Protein AF-A0A453P2D2-F1 (afdb_monomer_lite)

InterPro domains:
  IPR001245 Serine-threonine/tyrosine-protein kinase, catalytic domain [PF07714] (8-65)
  IPR011009 Protein kinase-like domain superfamily [SSF56112] (1-75)

pLDDT: mean 83.45, std 17.25, range [39.19, 98.06]

Organism: Aegilops tauschii subsp. strangulata (NCBI:txid200361)

Secondary structure (DSSP, 8-state):
-TTSS-TTTTS-HHHHHHHHHTS-------S-GGGS-TTHHHHHHHHT-SSGGGSPPHHHHHHHHHHHHHH-TT-HHHHHHT--GGGGTT--

Foldseek 3Di:
DLQPDDAPPPDDPVVSCCCCPVVVDDGDDPDDPVSDQPCPVVLVCQCSDPDPVSHDDPVVSVVVVVVSVVVPPPCPPVCVVCVPVVVVPPPD

Radius of gyration: 15.5 Å; chains: 1; bounding box: 40×37×32 Å

Structure (mmCIF, N/CA/C/O backbone):
data_AF-A0A453P2D2-F1
#
_entry.id   AF-A0A453P2D2-F1
#
loop_
_atom_site.group_PDB
_atom_site.id
_atom_site.type_symbol
_atom_site.label_atom_id
_atom_site.label_alt_id
_atom_site.label_comp_id
_atom_site.label_asym_id
_atom_site.label_entity_id
_atom_site.label_seq_id
_atom_site.pdbx_PDB_ins_code
_atom_site.Cartn_x
_atom_site.Cartn_y
_atom_site.Cartn_z
_atom_site.occupancy
_atom_site.B_iso_or_equiv
_atom_site.auth_seq_id
_atom_site.auth_comp_id
_atom_site.auth_asym_id
_atom_site.auth_atom_id
_atom_site.pdbx_PDB_model_num
ATOM 1 N N . MET A 1 1 ? 10.248 2.673 5.959 1.00 68.94 1 MET A N 1
ATOM 2 C CA . MET A 1 1 ? 9.099 2.901 5.046 1.00 68.94 1 MET A CA 1
ATOM 3 C C . MET A 1 1 ? 9.240 4.259 4.363 1.00 68.94 1 MET A C 1
ATOM 5 O O . MET A 1 1 ? 9.863 5.132 4.954 1.00 68.94 1 MET A O 1
ATOM 9 N N . ILE A 1 2 ? 8.698 4.427 3.146 1.00 83.75 2 ILE A N 1
ATOM 10 C CA . ILE A 1 2 ? 8.916 5.603 2.267 1.00 83.75 2 ILE A CA 1
ATOM 11 C C . ILE A 1 2 ? 8.536 6.926 2.945 1.00 83.75 2 ILE A C 1
ATOM 13 O O . ILE A 1 2 ? 9.288 7.888 2.862 1.00 83.75 2 ILE A O 1
ATOM 17 N N . GLU A 1 3 ? 7.404 6.961 3.648 1.00 86.62 3 GLU A N 1
ATOM 18 C CA . GLU A 1 3 ? 6.875 8.157 4.325 1.00 86.62 3 GLU A CA 1
ATOM 19 C C . GLU A 1 3 ? 7.600 8.517 5.635 1.00 86.62 3 GLU A C 1
ATOM 21 O O . GLU A 1 3 ? 7.338 9.561 6.224 1.00 86.62 3 GLU A O 1
ATOM 26 N N . GLY A 1 4 ? 8.502 7.659 6.130 1.00 87.31 4 GLY A N 1
ATOM 27 C CA . GLY A 1 4 ? 9.276 7.909 7.356 1.00 87.31 4 GLY A CA 1
ATOM 28 C C . GLY A 1 4 ? 8.464 7.971 8.659 1.00 87.31 4 GLY A C 1
ATOM 29 O O . GLY A 1 4 ? 9.055 8.066 9.727 1.00 87.31 4 GLY A O 1
ATOM 30 N N . SER A 1 5 ? 7.135 7.874 8.589 1.00 89.12 5 SER A N 1
ATOM 31 C CA . SER A 1 5 ? 6.212 7.906 9.725 1.00 89.12 5 SER A CA 1
ATOM 32 C C . SER A 1 5 ? 5.127 6.828 9.588 1.00 89.12 5 SER A C 1
ATOM 34 O O . SER A 1 5 ? 4.867 6.358 8.473 1.00 89.12 5 SER A O 1
ATOM 36 N N . PRO A 1 6 ? 4.506 6.394 10.701 1.00 91.25 6 PRO A N 1
ATOM 37 C CA . PRO A 1 6 ? 3.360 5.492 10.659 1.00 91.25 6 PRO A CA 1
ATOM 38 C C . PRO A 1 6 ? 2.147 6.107 9.949 1.00 91.25 6 PRO A C 1
ATOM 40 O O . PRO A 1 6 ? 1.985 7.329 9.884 1.00 91.25 6 PRO A O 1
ATOM 43 N N . ALA A 1 7 ? 1.257 5.238 9.468 1.00 91.88 7 ALA A N 1
ATOM 44 C CA . ALA A 1 7 ? -0.041 5.631 8.933 1.00 91.88 7 ALA A CA 1
ATOM 45 C C . ALA A 1 7 ? -0.796 6.533 9.928 1.00 91.88 7 ALA A C 1
ATOM 47 O O . ALA A 1 7 ? -0.870 6.224 11.113 1.00 91.88 7 ALA A O 1
ATOM 48 N N . PHE A 1 8 ? -1.351 7.642 9.433 1.00 93.81 8 PHE A N 1
ATOM 49 C CA . PHE A 1 8 ? -2.148 8.606 10.208 1.00 93.81 8 PHE A CA 1
ATOM 50 C C . PHE A 1 8 ? -1.443 9.311 11.387 1.00 93.81 8 PHE A C 1
ATOM 52 O O . PHE A 1 8 ? -2.116 9.967 12.180 1.00 93.81 8 PHE A O 1
ATOM 59 N N . HIS A 1 9 ? -0.106 9.282 11.480 1.00 91.94 9 HIS A N 1
ATOM 60 C CA . HIS A 1 9 ? 0.633 10.097 12.457 1.00 91.94 9 HIS A CA 1
ATOM 61 C C . HIS A 1 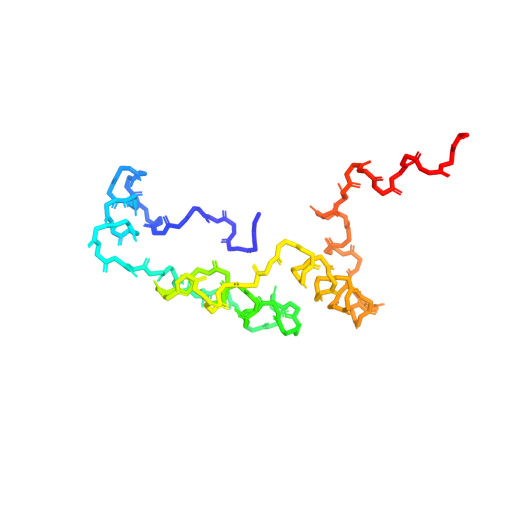9 ? 0.215 11.590 12.379 1.00 91.94 9 HIS A C 1
ATOM 63 O O . HIS A 1 9 ? 0.108 12.118 11.259 1.00 91.94 9 HIS A O 1
ATOM 69 N N . PRO A 1 10 ? -0.018 12.278 13.524 1.00 93.94 10 PRO A N 1
ATOM 70 C CA . PRO A 1 10 ? 0.341 11.905 14.904 1.00 93.94 10 PRO A CA 1
ATOM 71 C C . PRO A 1 10 ? -0.696 11.102 15.699 1.00 93.94 10 PRO A C 1
ATOM 73 O O . PRO A 1 10 ? -0.537 10.956 16.909 1.00 93.94 10 PRO A O 1
ATOM 76 N N . LYS A 1 11 ? -1.747 10.579 15.061 1.00 95.50 11 LYS A N 1
ATOM 77 C CA . LYS A 1 11 ? -2.796 9.850 15.781 1.00 95.50 11 LYS A CA 1
ATOM 78 C C . LYS A 1 11 ? -2.249 8.586 16.471 1.00 95.50 11 LYS A C 1
ATOM 80 O O . LYS A 1 11 ? -1.346 7.944 15.921 1.00 95.50 11 LYS A O 1
ATOM 85 N N . PRO A 1 12 ? -2.787 8.208 17.646 1.00 96.69 12 PRO A N 1
ATOM 86 C CA . PRO A 1 12 ? -2.451 6.951 18.307 1.00 96.69 12 PRO A CA 1
ATOM 87 C C . PRO A 1 12 ? -2.722 5.739 17.410 1.00 96.69 12 PRO A C 1
ATOM 89 O O . PRO A 1 12 ? -3.613 5.761 16.561 1.00 96.69 12 PRO A O 1
ATOM 92 N N . GLN A 1 13 ? -1.981 4.651 17.625 1.00 94.19 13 GLN A N 1
ATOM 93 C CA . GLN A 1 13 ? -2.080 3.444 16.796 1.00 94.19 13 GLN A CA 1
ATOM 94 C C . GLN A 1 13 ? -3.476 2.802 16.831 1.00 94.19 13 GLN A C 1
ATOM 96 O O . GLN A 1 13 ? -3.940 2.298 15.812 1.00 94.19 13 GLN A O 1
ATOM 101 N N . GLU A 1 14 ? -4.154 2.843 17.978 1.00 96.62 14 GLU A N 1
ATOM 102 C CA . GLU A 1 14 ? -5.521 2.334 18.120 1.00 96.62 14 GLU A CA 1
ATOM 103 C C . GLU A 1 14 ? -6.512 3.139 17.268 1.00 96.62 14 GLU A C 1
ATOM 105 O O . GLU A 1 14 ? -7.317 2.571 16.531 1.00 96.62 14 GLU A O 1
ATOM 110 N N . GLU A 1 15 ? -6.392 4.467 17.287 1.00 97.25 15 GLU A N 1
ATOM 111 C CA . GLU A 1 15 ? -7.214 5.343 16.454 1.00 97.25 15 GLU A CA 1
ATOM 112 C C . GLU A 1 15 ? -6.919 5.104 14.965 1.00 97.25 15 GLU A C 1
ATOM 114 O O . GLU A 1 15 ? -7.845 4.963 14.166 1.00 97.25 15 GLU A O 1
ATOM 119 N N . ALA A 1 16 ? -5.637 4.972 14.594 1.00 96.12 16 ALA A N 1
ATOM 120 C CA . ALA A 1 16 ? -5.196 4.596 13.247 1.00 96.12 16 ALA A CA 1
ATOM 121 C C . ALA A 1 16 ? -5.830 3.277 12.779 1.00 96.12 16 ALA A C 1
ATOM 123 O O . ALA A 1 16 ? -6.339 3.202 11.660 1.00 96.12 16 ALA A O 1
ATOM 124 N N . ALA A 1 17 ? -5.846 2.254 13.637 1.00 95.94 17 ALA A N 1
ATOM 125 C CA . ALA A 1 17 ? -6.469 0.971 13.334 1.00 95.94 17 ALA A CA 1
ATOM 126 C C . ALA A 1 17 ? -7.985 1.109 13.127 1.00 95.94 17 ALA A C 1
ATOM 128 O O . ALA A 1 17 ? -8.516 0.554 12.164 1.00 95.94 17 ALA A O 1
ATOM 129 N N . LYS A 1 18 ? -8.671 1.899 13.963 1.00 97.44 18 LYS A N 1
ATOM 130 C CA . LYS A 1 18 ? -10.105 2.179 13.808 1.00 97.44 18 LYS A CA 1
ATOM 131 C C . LYS A 1 18 ? -10.415 2.845 12.462 1.00 97.44 18 LYS A C 1
ATOM 133 O O . LYS A 1 18 ? -11.281 2.362 11.735 1.00 97.44 18 LYS A O 1
ATOM 138 N N . MET A 1 19 ? -9.660 3.874 12.075 1.00 97.12 19 MET A N 1
ATOM 139 C CA . MET A 1 19 ? -9.826 4.528 10.767 1.00 97.12 19 MET A CA 1
ATOM 140 C C . MET A 1 19 ? -9.608 3.555 9.593 1.00 97.12 19 MET A C 1
ATOM 142 O O . MET A 1 19 ? -10.315 3.615 8.591 1.00 97.12 19 MET A O 1
ATOM 146 N N . ILE A 1 20 ? -8.651 2.629 9.696 1.00 95.62 20 ILE A N 1
ATOM 147 C CA . ILE A 1 20 ? -8.338 1.673 8.618 1.00 95.62 20 ILE A CA 1
ATOM 148 C C . ILE A 1 20 ? -9.394 0.572 8.503 1.00 95.62 20 ILE A C 1
ATOM 150 O O . ILE A 1 20 ? -9.815 0.241 7.390 1.00 95.62 20 ILE A O 1
ATOM 154 N N . CYS A 1 21 ? -9.763 -0.027 9.636 1.00 94.06 21 CYS A N 1
ATOM 155 C CA . CYS A 1 21 ? -10.579 -1.237 9.694 1.00 94.06 21 CYS A CA 1
ATOM 156 C C . CYS A 1 21 ? -12.075 -0.933 9.707 1.00 94.06 21 CYS A C 1
ATOM 158 O O . CYS A 1 21 ? -12.842 -1.656 9.080 1.00 94.06 21 CYS A O 1
ATOM 160 N N . SER A 1 22 ? -12.490 0.118 10.417 1.00 95.50 22 SER A N 1
ATOM 161 C CA . SER A 1 22 ? -13.903 0.469 10.572 1.00 95.50 22 SER A CA 1
ATOM 162 C C . SER A 1 22 ? -14.355 1.520 9.565 1.00 95.50 22 SER A C 1
ATOM 164 O O . SER A 1 22 ? -15.470 1.434 9.066 1.00 95.50 22 SER A O 1
ATOM 166 N N . GLU A 1 23 ? -13.502 2.496 9.246 1.00 95.62 23 GLU A N 1
ATOM 167 C CA . GLU A 1 23 ? -13.860 3.606 8.345 1.00 95.62 23 GLU A CA 1
ATOM 168 C C . GLU A 1 23 ? -13.333 3.406 6.915 1.00 95.62 23 GLU A C 1
ATOM 170 O O . GLU A 1 23 ? -13.694 4.149 6.006 1.00 95.62 23 GLU A O 1
ATOM 175 N N . GLY A 1 24 ? -12.477 2.403 6.692 1.00 94.31 24 GLY A N 1
ATOM 176 C CA . GLY A 1 24 ? -11.920 2.102 5.372 1.00 94.31 24 GLY A CA 1
ATOM 177 C C . GLY A 1 24 ? -10.925 3.145 4.852 1.00 94.31 24 GLY A C 1
ATOM 178 O O . GLY A 1 24 ? -10.561 3.108 3.676 1.00 94.31 24 GLY A O 1
ATOM 179 N N . LEU A 1 25 ? -10.447 4.057 5.702 1.00 96.06 25 LEU A N 1
ATOM 180 C CA . LEU A 1 25 ? -9.527 5.113 5.295 1.00 96.06 25 LEU A CA 1
ATOM 181 C C . LEU A 1 25 ? -8.152 4.541 4.927 1.00 96.06 25 LEU A C 1
ATOM 183 O O . LEU A 1 25 ? -7.669 3.552 5.494 1.00 96.06 25 LEU A O 1
ATOM 187 N N . ARG A 1 26 ? -7.492 5.201 3.970 1.00 95.25 26 ARG A N 1
ATOM 188 C CA . ARG A 1 26 ? -6.118 4.907 3.544 1.00 95.25 26 ARG A CA 1
ATOM 189 C C . ARG A 1 26 ? -5.250 6.162 3.654 1.00 95.25 26 ARG A C 1
ATOM 191 O O . ARG A 1 26 ? -5.728 7.249 3.327 1.00 95.25 26 ARG A O 1
ATOM 198 N N . PRO A 1 27 ? -3.996 6.054 4.128 1.00 93.12 27 PRO A N 1
ATOM 199 C CA . PRO A 1 27 ? -3.105 7.205 4.216 1.00 93.12 27 PRO A CA 1
ATOM 200 C C . PRO A 1 27 ? -2.838 7.829 2.846 1.00 93.12 27 PRO A C 1
ATOM 202 O O . PRO A 1 27 ? -2.630 7.127 1.858 1.00 93.12 27 PRO A O 1
ATOM 205 N N . LEU A 1 28 ? -2.769 9.158 2.807 1.00 90.88 28 LEU A N 1
ATOM 206 C CA . LEU A 1 28 ? -2.330 9.888 1.622 1.00 90.88 28 LEU A CA 1
ATOM 207 C C . LEU A 1 28 ? -0.812 9.766 1.441 1.00 90.88 28 LEU A C 1
ATOM 209 O O . LEU A 1 28 ? -0.058 9.766 2.416 1.00 90.88 28 LEU A O 1
ATOM 213 N N . PHE A 1 29 ? -0.364 9.748 0.187 1.00 91.25 29 PHE A N 1
ATOM 214 C CA . PHE A 1 29 ? 1.052 9.878 -0.157 1.00 91.25 29 PHE A CA 1
ATOM 215 C C . PHE A 1 29 ? 1.480 11.343 0.013 1.00 91.25 29 PHE A C 1
ATOM 217 O O . PHE A 1 29 ? 1.152 12.185 -0.824 1.00 91.25 29 PHE A O 1
ATOM 224 N N . LYS A 1 30 ? 2.191 11.657 1.101 1.00 89.44 30 LYS A N 1
ATOM 225 C CA . LYS A 1 30 ? 2.614 13.025 1.452 1.00 89.44 30 LYS A CA 1
ATOM 226 C C . LYS A 1 30 ? 3.931 13.402 0.778 1.00 89.44 30 LYS A C 1
ATOM 228 O O . LYS A 1 30 ? 4.159 14.566 0.451 1.00 89.44 30 LYS A O 1
ATOM 233 N N . ASN A 1 31 ? 4.804 12.423 0.555 1.00 87.56 31 ASN A N 1
ATOM 234 C CA . ASN A 1 31 ? 6.095 12.654 -0.077 1.00 87.56 31 ASN A CA 1
ATOM 235 C C . ASN A 1 31 ? 5.977 13.022 -1.565 1.00 87.56 31 ASN A C 1
ATOM 237 O O . ASN A 1 31 ? 5.069 12.596 -2.285 1.00 87.56 31 ASN A O 1
ATOM 241 N N . LYS A 1 32 ? 6.962 13.791 -2.049 1.00 85.31 32 LYS A N 1
ATOM 242 C CA . LYS A 1 32 ? 7.045 14.232 -3.451 1.00 85.31 32 LYS A CA 1
ATOM 243 C C . LYS A 1 32 ? 7.002 13.030 -4.410 1.00 85.31 32 LYS A C 1
ATOM 245 O O . LYS A 1 32 ? 7.574 11.992 -4.084 1.00 85.31 32 LYS A O 1
ATOM 250 N N . PRO A 1 33 ? 6.425 13.161 -5.623 1.00 79.31 33 PRO A N 1
ATOM 251 C CA . PRO A 1 33 ? 6.353 12.066 -6.597 1.00 79.31 33 PRO A CA 1
ATOM 252 C C . PRO A 1 33 ? 7.697 11.377 -6.862 1.00 79.31 33 PRO A C 1
ATOM 254 O O . PRO A 1 33 ? 7.757 10.159 -6.877 1.00 79.31 33 PRO A O 1
ATOM 257 N N . LYS A 1 34 ? 8.795 12.143 -6.930 1.00 79.88 34 LYS A N 1
ATOM 258 C CA . LYS A 1 34 ? 10.163 11.624 -7.130 1.00 79.88 34 LYS A CA 1
ATOM 259 C C . LYS A 1 34 ? 10.676 10.703 -6.011 1.00 79.88 34 LYS A C 1
ATOM 261 O O . LYS A 1 34 ? 11.678 10.022 -6.206 1.00 79.88 34 LYS A O 1
ATOM 266 N N . SER A 1 35 ? 10.041 10.715 -4.838 1.00 83.94 35 SER A N 1
ATOM 267 C CA . SER A 1 35 ? 10.366 9.821 -3.719 1.00 83.94 35 SER A CA 1
ATOM 268 C C . SER A 1 35 ? 9.798 8.413 -3.907 1.00 83.94 35 SER A C 1
ATOM 270 O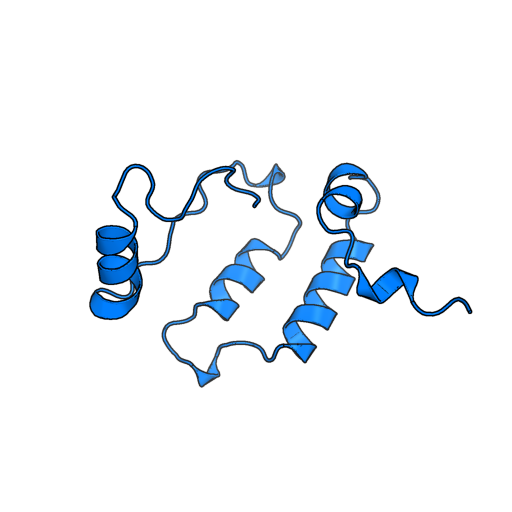 O . SER A 1 35 ? 10.146 7.511 -3.147 1.00 83.94 35 SER A O 1
ATOM 272 N N . TYR A 1 36 ? 8.922 8.234 -4.894 1.00 86.38 36 TYR A N 1
ATOM 273 C CA . TYR A 1 36 ? 8.311 6.966 -5.243 1.00 86.38 36 TYR A CA 1
ATOM 274 C C . TYR A 1 36 ? 8.912 6.470 -6.553 1.00 86.38 36 TYR A C 1
ATOM 276 O O . TYR A 1 36 ? 8.868 7.201 -7.543 1.00 86.38 36 TYR A O 1
ATOM 284 N N . PRO A 1 37 ? 9.460 5.246 -6.589 1.00 88.19 37 PRO A N 1
ATOM 285 C CA . PRO A 1 37 ? 9.700 4.578 -7.855 1.00 88.19 37 PRO A CA 1
ATOM 286 C C . PRO A 1 37 ? 8.405 4.498 -8.669 1.00 88.19 37 PRO A C 1
ATOM 288 O O . PRO A 1 37 ? 7.317 4.356 -8.100 1.00 88.19 37 PRO A O 1
AT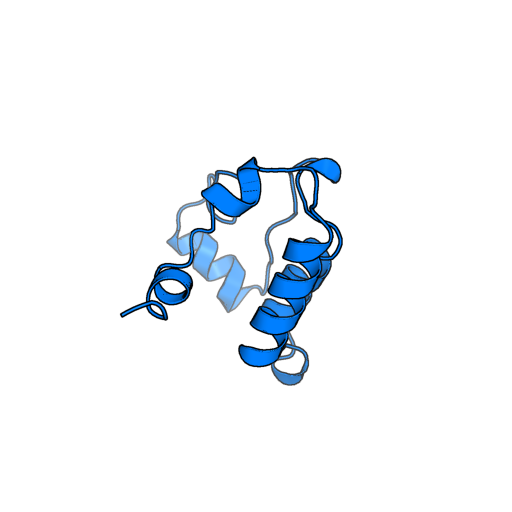OM 291 N N . GLU A 1 38 ? 8.536 4.584 -9.990 1.00 88.44 38 GLU A N 1
ATOM 292 C CA . GLU A 1 38 ? 7.405 4.491 -10.913 1.00 88.44 38 GLU A CA 1
ATOM 293 C C . GLU A 1 38 ? 6.600 3.208 -10.646 1.00 88.44 38 GLU A C 1
ATOM 295 O O . GLU A 1 38 ? 7.184 2.148 -10.409 1.00 88.44 38 GLU A O 1
ATOM 300 N N . GLY A 1 39 ? 5.271 3.308 -10.610 1.00 90.44 39 GLY A N 1
ATOM 301 C CA . GLY A 1 39 ? 4.373 2.179 -10.328 1.00 90.44 39 GLY A CA 1
ATOM 302 C C . GLY A 1 39 ? 4.260 1.733 -8.859 1.00 90.44 39 GLY A C 1
ATOM 303 O O . GLY A 1 39 ? 3.369 0.953 -8.524 1.00 90.44 39 GLY A O 1
ATOM 304 N N . VAL A 1 40 ? 5.089 2.232 -7.928 1.00 92.38 40 VAL A N 1
ATOM 305 C CA . VAL A 1 40 ? 4.978 1.835 -6.502 1.00 92.38 40 VAL A CA 1
ATOM 306 C C . VAL A 1 40 ? 3.693 2.345 -5.862 1.00 92.38 40 VAL A C 1
ATOM 308 O O . VAL A 1 40 ? 3.095 1.636 -5.057 1.00 92.38 40 VAL A O 1
ATOM 311 N N . LYS A 1 41 ? 3.262 3.568 -6.190 1.00 92.75 41 LYS A N 1
ATOM 312 C CA . LYS A 1 41 ? 2.024 4.131 -5.629 1.00 92.75 41 LYS A CA 1
ATOM 313 C C . LYS A 1 41 ? 0.805 3.314 -6.040 1.00 92.75 41 LYS A C 1
ATOM 315 O O . LYS A 1 41 ? -0.001 2.976 -5.181 1.00 92.75 41 LYS A O 1
ATOM 320 N N . GLU A 1 42 ? 0.732 2.969 -7.320 1.00 94.81 42 GLU A N 1
ATOM 321 C CA . GLU A 1 42 ? -0.333 2.150 -7.902 1.00 94.81 42 GLU A CA 1
ATOM 322 C C . GLU A 1 42 ? -0.367 0.772 -7.235 1.00 94.81 42 GLU A C 1
ATOM 324 O O . GLU A 1 42 ? -1.407 0.358 -6.730 1.00 94.81 42 GLU A O 1
ATOM 329 N N . LEU A 1 43 ? 0.792 0.118 -7.094 1.00 96.12 43 LEU A N 1
ATOM 330 C CA . LEU A 1 43 ? 0.887 -1.172 -6.410 1.00 96.12 43 LEU A CA 1
ATOM 331 C C . LEU A 1 43 ? 0.442 -1.100 -4.940 1.00 96.12 43 LEU A C 1
ATOM 333 O O . LEU A 1 43 ? -0.274 -1.982 -4.468 1.00 96.12 43 LEU A O 1
ATOM 337 N N . ILE A 1 44 ? 0.845 -0.057 -4.203 1.00 95.38 44 ILE A N 1
ATOM 338 C CA . ILE A 1 44 ? 0.377 0.159 -2.824 1.00 95.38 44 ILE A CA 1
ATOM 339 C C . ILE A 1 44 ? -1.149 0.325 -2.803 1.00 95.38 44 ILE A C 1
ATOM 341 O O . ILE A 1 44 ? -1.803 -0.231 -1.921 1.00 95.38 44 ILE A O 1
ATOM 345 N N . GLN A 1 45 ? -1.710 1.056 -3.771 1.00 95.19 45 GLN A N 1
ATOM 346 C CA . GLN A 1 45 ? -3.148 1.290 -3.867 1.00 95.19 45 GLN A CA 1
ATOM 347 C C . GLN A 1 45 ? -3.949 0.011 -4.106 1.00 95.19 45 GLN A C 1
ATOM 349 O O . GLN A 1 45 ? -4.950 -0.210 -3.429 1.00 95.19 45 GLN A O 1
ATOM 354 N N . GLU A 1 46 ? -3.482 -0.861 -4.992 1.00 97.00 46 GLU A N 1
ATOM 355 C CA . GLU A 1 46 ? -4.127 -2.154 -5.235 1.00 97.00 46 GLU A CA 1
ATOM 356 C C . GLU A 1 46 ? -4.023 -3.087 -4.016 1.00 97.00 46 GLU A C 1
ATOM 358 O O . GLU A 1 46 ? -4.979 -3.779 -3.672 1.00 97.00 46 GLU A O 1
ATOM 363 N N . CYS A 1 47 ? -2.883 -3.092 -3.312 1.00 97.00 47 CYS A N 1
ATOM 364 C CA . CYS A 1 47 ? -2.661 -3.964 -2.149 1.00 97.00 47 CYS A CA 1
ATOM 365 C C . CYS A 1 47 ? -3.658 -3.727 -1.007 1.00 97.00 47 CYS A C 1
ATOM 367 O O . CYS A 1 47 ? -3.942 -4.641 -0.230 1.00 97.00 47 CYS A O 1
ATOM 369 N N . TRP A 1 48 ? -4.173 -2.505 -0.879 1.00 95.12 48 TRP A N 1
ATOM 370 C CA . TRP A 1 48 ? -5.108 -2.131 0.179 1.00 95.12 48 TRP A CA 1
ATOM 371 C C . TRP A 1 48 ? -6.510 -1.784 -0.336 1.00 95.12 48 TRP A C 1
ATOM 373 O O . TRP A 1 48 ? -7.272 -1.137 0.397 1.00 95.12 48 TRP A O 1
ATOM 383 N N . ASP A 1 49 ? -6.839 -2.200 -1.565 1.00 96.31 49 ASP A N 1
ATOM 384 C CA . ASP A 1 49 ? -8.139 -1.965 -2.196 1.00 96.31 49 ASP A CA 1
ATOM 385 C C . ASP A 1 49 ? -9.287 -2.453 -1.285 1.00 96.31 49 ASP A C 1
ATOM 387 O O . ASP A 1 49 ? -9.159 -3.504 -0.630 1.00 96.31 49 ASP A O 1
ATOM 391 N N . PRO A 1 50 ? -10.399 -1.700 -1.163 1.00 93.94 50 PRO A N 1
ATOM 392 C CA . PRO A 1 50 ? -11.546 -2.130 -0.364 1.00 93.94 50 PRO A CA 1
ATOM 393 C C . PRO A 1 50 ? -12.116 -3.475 -0.830 1.00 93.94 50 PRO A C 1
ATOM 395 O O . PRO A 1 50 ? -12.575 -4.250 0.007 1.00 93.94 50 PRO A O 1
ATOM 398 N N . THR A 1 51 ? -12.026 -3.781 -2.123 1.00 95.56 51 THR A N 1
ATOM 399 C CA . THR A 1 51 ? -12.489 -5.026 -2.734 1.00 95.56 51 THR A CA 1
ATOM 400 C C . THR A 1 51 ? -11.383 -6.084 -2.659 1.00 95.56 51 THR A C 1
ATOM 402 O O . THR A 1 51 ? -10.374 -5.976 -3.358 1.00 95.56 51 THR A O 1
ATOM 405 N N . PRO A 1 52 ? -11.536 -7.157 -1.858 1.00 95.25 52 PRO A N 1
ATOM 406 C CA . PRO A 1 52 ? -10.464 -8.135 -1.666 1.00 95.25 52 PRO A CA 1
ATOM 407 C C . PRO A 1 52 ? -10.013 -8.836 -2.951 1.00 95.25 52 PRO A C 1
ATOM 409 O O . PRO A 1 52 ? -8.842 -9.175 -3.068 1.00 95.25 52 PRO A O 1
ATOM 412 N N . SER A 1 53 ? -10.911 -9.018 -3.923 1.00 96.50 53 SER A N 1
ATOM 413 C CA . SER A 1 53 ? -10.602 -9.657 -5.209 1.00 96.50 53 SER A CA 1
ATOM 414 C C . SER A 1 53 ? -9.760 -8.796 -6.154 1.00 96.50 53 SER A C 1
ATOM 416 O O . SER A 1 53 ? -9.229 -9.327 -7.122 1.00 96.50 53 SER A O 1
ATOM 418 N N . ILE A 1 54 ? -9.653 -7.484 -5.906 1.00 96.50 54 ILE A N 1
ATOM 419 C CA . ILE A 1 54 ? -8.781 -6.577 -6.673 1.00 96.50 54 ILE A CA 1
ATOM 420 C C . ILE A 1 54 ? -7.339 -6.653 -6.157 1.00 96.50 54 ILE A C 1
ATOM 422 O O . ILE A 1 54 ? -6.395 -6.345 -6.885 1.00 96.50 54 ILE A O 1
ATOM 426 N N . ARG A 1 55 ? -7.149 -7.088 -4.905 1.00 97.88 55 ARG A N 1
ATOM 427 C CA . ARG A 1 55 ? -5.826 -7.127 -4.287 1.00 97.88 55 ARG A CA 1
ATOM 428 C C . ARG A 1 55 ? -4.942 -8.153 -5.003 1.00 97.88 55 ARG A C 1
ATOM 430 O O . ARG A 1 55 ? -5.359 -9.302 -5.158 1.00 97.88 55 ARG A O 1
ATOM 437 N N . PRO A 1 56 ? -3.719 -7.773 -5.404 1.00 98.06 56 PRO A N 1
ATOM 438 C CA . PRO A 1 56 ? -2.803 -8.679 -6.074 1.00 98.06 56 PRO A CA 1
ATOM 439 C C . PRO A 1 56 ? -2.385 -9.813 -5.139 1.00 98.06 56 PRO A C 1
ATOM 441 O O . PRO A 1 56 ? -2.295 -9.643 -3.917 1.00 98.06 56 PRO A O 1
ATOM 444 N N . THR A 1 57 ? -2.073 -10.970 -5.717 1.00 98.06 57 THR A N 1
ATOM 445 C CA . THR A 1 57 ? -1.471 -12.054 -4.941 1.00 98.06 57 THR A CA 1
ATOM 446 C C . THR A 1 57 ? -0.051 -11.670 -4.525 1.00 98.06 57 THR A C 1
ATOM 448 O O . THR A 1 57 ? 0.597 -10.825 -5.145 1.00 98.06 57 THR A O 1
ATOM 451 N N . PHE A 1 58 ? 0.491 -12.326 -3.497 1.00 97.19 58 PHE A N 1
ATOM 452 C CA . PHE A 1 58 ? 1.890 -12.107 -3.119 1.00 97.19 58 PHE A CA 1
ATOM 453 C C . PHE A 1 58 ? 2.869 -12.374 -4.273 1.00 97.19 58 PHE A C 1
ATOM 455 O O . PHE A 1 58 ? 3.865 -11.660 -4.394 1.00 97.19 58 PHE A O 1
ATOM 462 N N . SER A 1 59 ? 2.576 -13.346 -5.142 1.00 97.62 59 SER A N 1
ATOM 463 C CA . SER A 1 59 ? 3.376 -13.623 -6.340 1.00 97.62 59 SER A CA 1
ATOM 464 C C . SER A 1 59 ? 3.381 -12.433 -7.304 1.00 97.62 59 SER A C 1
ATOM 466 O O . SER A 1 59 ? 4.457 -11.995 -7.716 1.00 97.62 59 SER A O 1
ATOM 468 N N . ASP A 1 60 ? 2.210 -11.848 -7.580 1.00 97.44 60 ASP A N 1
ATOM 469 C CA . ASP A 1 60 ? 2.078 -10.661 -8.440 1.00 97.44 60 ASP A CA 1
ATOM 470 C C . ASP A 1 60 ? 2.823 -9.457 -7.849 1.00 97.44 60 ASP A C 1
ATOM 472 O O . ASP A 1 60 ? 3.508 -8.720 -8.564 1.00 97.44 60 ASP A O 1
ATOM 476 N N . ILE A 1 61 ? 2.732 -9.272 -6.525 1.00 97.12 61 ILE A N 1
ATOM 477 C CA . ILE A 1 61 ? 3.443 -8.211 -5.802 1.00 97.12 61 ILE A CA 1
ATOM 478 C C . ILE A 1 61 ? 4.955 -8.373 -5.988 1.00 97.12 61 ILE A C 1
ATOM 480 O O . ILE A 1 61 ? 5.637 -7.404 -6.321 1.00 97.12 61 ILE A O 1
ATOM 484 N N . ILE A 1 62 ? 5.498 -9.580 -5.801 1.00 95.56 62 ILE A N 1
ATOM 485 C CA . ILE A 1 62 ? 6.936 -9.846 -5.965 1.00 95.56 62 ILE A CA 1
ATOM 486 C C . ILE A 1 62 ? 7.378 -9.576 -7.406 1.00 95.56 62 ILE A C 1
ATOM 488 O O . ILE A 1 62 ? 8.419 -8.946 -7.620 1.00 95.56 62 ILE A O 1
ATOM 492 N N . GLU A 1 63 ? 6.605 -10.026 -8.394 1.00 95.06 63 GLU A N 1
ATOM 493 C CA . GLU A 1 63 ? 6.916 -9.813 -9.808 1.00 95.06 63 GLU A CA 1
ATOM 494 C C . GLU A 1 63 ? 6.933 -8.319 -10.166 1.00 95.06 63 GLU A C 1
ATOM 496 O O . GLU A 1 63 ? 7.912 -7.827 -10.741 1.00 95.06 63 GLU A O 1
ATOM 501 N N . ARG A 1 64 ? 5.895 -7.571 -9.767 1.00 95.00 64 ARG A N 1
ATOM 502 C CA . ARG A 1 64 ? 5.807 -6.119 -9.986 1.00 95.00 64 ARG A CA 1
ATOM 503 C C . ARG A 1 64 ? 6.928 -5.378 -9.272 1.00 95.00 64 ARG A C 1
ATOM 505 O O . ARG A 1 64 ? 7.594 -4.547 -9.888 1.00 95.00 64 ARG A O 1
ATOM 512 N N . LEU A 1 65 ? 7.207 -5.722 -8.014 1.00 92.88 65 LEU A N 1
ATOM 513 C CA . LEU A 1 65 ? 8.318 -5.128 -7.276 1.00 92.88 65 LEU A CA 1
ATOM 514 C C . LEU A 1 65 ? 9.648 -5.389 -7.977 1.00 92.88 65 LEU A C 1
ATOM 516 O O . LEU A 1 65 ? 10.406 -4.442 -8.131 1.00 92.88 65 LEU A O 1
ATOM 520 N N . ASN A 1 66 ? 9.927 -6.607 -8.457 1.00 90.31 66 ASN A N 1
ATOM 521 C CA . ASN A 1 66 ? 11.157 -6.910 -9.201 1.00 90.31 66 ASN A CA 1
ATOM 522 C C . ASN A 1 66 ? 11.286 -6.068 -10.485 1.00 90.31 66 ASN A C 1
ATOM 524 O O . ASN A 1 66 ? 12.382 -5.573 -10.767 1.00 90.31 66 ASN A O 1
ATOM 528 N N . LYS A 1 67 ? 10.187 -5.862 -11.226 1.00 91.00 67 LYS A N 1
ATOM 529 C CA . LYS A 1 67 ? 10.142 -5.007 -12.430 1.00 91.00 67 LYS A CA 1
ATOM 530 C C . LYS A 1 67 ? 10.454 -3.541 -12.106 1.00 91.00 67 LYS A C 1
ATOM 532 O O . LYS A 1 67 ? 11.339 -2.956 -12.728 1.00 91.00 67 LYS A O 1
ATOM 537 N N . ILE A 1 68 ? 9.805 -2.982 -11.082 1.00 89.75 68 ILE A N 1
ATOM 538 C CA . ILE A 1 68 ? 10.066 -1.624 -10.561 1.00 89.75 68 ILE A CA 1
ATOM 539 C C . ILE A 1 68 ? 11.528 -1.488 -10.105 1.00 89.75 68 ILE A C 1
ATOM 541 O O . ILE A 1 68 ? 12.198 -0.482 -10.338 1.00 89.75 68 ILE A O 1
ATOM 545 N N . SER A 1 69 ? 12.040 -2.535 -9.463 1.00 84.44 69 SER A N 1
ATOM 546 C CA . SER A 1 69 ? 13.421 -2.636 -9.001 1.00 84.44 69 SER A CA 1
ATOM 547 C C . SER A 1 69 ? 14.411 -2.504 -10.170 1.00 84.44 69 SER A C 1
ATOM 549 O O . SER A 1 69 ? 15.376 -1.744 -10.108 1.00 84.44 69 SER A O 1
ATOM 551 N N . ALA A 1 70 ? 14.153 -3.205 -11.276 1.00 84.25 70 ALA A N 1
ATOM 552 C CA . ALA A 1 70 ? 15.049 -3.244 -12.426 1.00 84.25 70 ALA A CA 1
ATOM 553 C C . ALA A 1 70 ? 15.087 -1.907 -13.185 1.00 84.25 70 ALA A C 1
ATOM 555 O O . ALA A 1 70 ? 16.150 -1.500 -13.660 1.00 84.25 70 ALA A O 1
ATOM 556 N N . SER A 1 71 ? 13.955 -1.197 -13.254 1.00 78.56 71 SER A N 1
ATOM 557 C CA . SER A 1 71 ? 13.860 0.111 -13.915 1.00 78.56 71 SER A CA 1
ATOM 558 C C . SER A 1 71 ? 14.527 1.242 -13.119 1.00 78.56 71 SER A C 1
ATOM 560 O O . SER A 1 71 ? 14.919 2.262 -13.687 1.00 78.56 71 SER A O 1
ATOM 562 N N . CYS A 1 72 ? 14.746 1.058 -11.813 1.00 68.44 72 CYS A N 1
ATOM 563 C CA . CYS A 1 72 ? 15.435 2.021 -10.954 1.00 68.44 72 CYS A CA 1
ATOM 564 C C . CYS A 1 72 ? 16.967 1.894 -11.014 1.00 68.44 72 CYS A C 1
ATOM 566 O O . CYS A 1 72 ? 17.645 1.785 -9.988 1.00 68.44 72 CYS A O 1
ATOM 568 N N . SER A 1 73 ? 17.541 1.962 -12.215 1.00 55.91 73 SER A N 1
ATOM 569 C CA . SER A 1 73 ? 18.978 1.771 -12.473 1.00 55.91 73 SER A CA 1
ATOM 570 C C . SER A 1 73 ? 19.896 2.883 -11.918 1.00 55.91 73 SER A C 1
ATOM 572 O O . SER A 1 73 ? 21.110 2.799 -12.070 1.00 55.91 73 SER A O 1
ATOM 574 N N . LYS A 1 74 ? 19.357 3.931 -11.268 1.00 54.44 74 LYS A N 1
ATOM 575 C CA . LYS A 1 74 ? 20.129 5.098 -10.771 1.00 54.44 74 LYS A CA 1
ATOM 576 C C . LYS A 1 74 ? 19.967 5.414 -9.278 1.00 54.44 74 LYS A C 1
ATOM 578 O O . LYS A 1 74 ? 20.545 6.385 -8.801 1.00 54.44 74 LYS A O 1
ATOM 583 N N . GLN A 1 75 ? 19.196 4.634 -8.523 1.00 54.94 75 GLN A N 1
ATOM 584 C CA . GLN A 1 75 ? 18.962 4.898 -7.099 1.00 54.94 75 GLN A CA 1
ATOM 585 C C . GLN A 1 75 ? 19.494 3.741 -6.247 1.00 54.94 75 GLN A C 1
ATOM 587 O O . GLN A 1 75 ? 18.752 2.879 -5.801 1.00 54.94 75 GLN A O 1
ATOM 592 N N . THR A 1 76 ? 20.797 3.728 -5.978 1.00 52.78 76 THR A N 1
ATOM 593 C CA . THR A 1 76 ? 21.445 2.785 -5.040 1.00 52.78 76 THR A CA 1
ATOM 594 C C . THR A 1 76 ? 20.718 2.692 -3.687 1.00 52.78 76 THR A C 1
ATOM 596 O O . THR A 1 76 ? 20.590 1.616 -3.112 1.00 52.78 76 THR A O 1
ATOM 599 N N . ARG A 1 77 ? 20.097 3.794 -3.245 1.00 54.34 77 ARG A N 1
ATOM 600 C CA . ARG A 1 77 ? 19.427 3.923 -1.945 1.00 54.34 77 ARG A CA 1
ATOM 601 C C . ARG A 1 77 ? 18.218 2.997 -1.707 1.00 54.34 77 ARG A C 1
ATOM 603 O O . ARG A 1 77 ? 17.963 2.657 -0.554 1.00 54.34 77 ARG A O 1
ATOM 610 N N . TRP A 1 78 ? 17.445 2.592 -2.725 1.00 55.12 78 TRP A N 1
ATOM 611 C CA . TRP A 1 78 ? 16.277 1.713 -2.487 1.00 55.12 78 TRP A CA 1
ATOM 612 C C . TRP A 1 78 ? 16.680 0.238 -2.359 1.00 55.12 78 TRP A C 1
ATOM 614 O O . TRP A 1 78 ? 16.096 -0.471 -1.538 1.00 55.12 78 TRP A O 1
ATOM 624 N N . ARG A 1 79 ? 17.710 -0.207 -3.102 1.00 55.19 79 ARG A N 1
ATOM 625 C CA . ARG A 1 79 ? 18.253 -1.575 -2.997 1.00 55.19 79 ARG A CA 1
ATOM 626 C C . ARG A 1 79 ? 18.809 -1.852 -1.609 1.00 55.19 79 ARG A C 1
ATOM 628 O O . ARG A 1 79 ? 18.618 -2.947 -1.091 1.00 55.19 79 ARG A O 1
ATOM 635 N N . ASP A 1 80 ? 19.450 -0.854 -1.009 1.00 57.84 80 ASP A N 1
ATOM 636 C CA . ASP A 1 80 ? 20.025 -0.977 0.329 1.00 57.84 80 ASP A CA 1
ATOM 637 C C . ASP A 1 80 ? 18.961 -1.028 1.431 1.00 57.84 80 ASP A C 1
ATOM 639 O O . ASP A 1 80 ? 19.113 -1.775 2.395 1.00 57.84 80 ASP A O 1
ATOM 643 N N . ASN A 1 81 ? 17.850 -0.304 1.262 1.00 53.09 81 ASN A N 1
ATOM 644 C CA . ASN A 1 81 ? 16.742 -0.301 2.223 1.00 53.09 81 ASN A CA 1
ATOM 645 C C . ASN A 1 81 ? 15.854 -1.556 2.147 1.00 53.09 81 ASN A C 1
ATOM 647 O O . ASN A 1 81 ? 15.175 -1.875 3.119 1.00 53.09 81 ASN A O 1
ATOM 651 N N . PHE A 1 82 ? 15.851 -2.264 1.014 1.00 53.97 82 PHE A N 1
ATOM 652 C CA . PHE A 1 82 ? 15.101 -3.506 0.802 1.00 53.97 82 PHE A CA 1
ATOM 653 C C . PHE A 1 82 ? 16.041 -4.688 0.533 1.00 53.97 82 PHE A C 1
ATOM 655 O O . PHE A 1 82 ? 15.819 -5.480 -0.388 1.00 53.97 82 PHE A O 1
ATOM 662 N N . LYS A 1 83 ? 17.101 -4.845 1.338 1.00 55.97 83 LYS A N 1
ATOM 663 C CA . LYS A 1 83 ? 17.873 -6.096 1.363 1.00 55.97 83 LYS A CA 1
ATOM 664 C C . LYS A 1 83 ? 16.972 -7.223 1.872 1.00 55.97 83 LYS A C 1
ATOM 666 O O . LYS A 1 83 ? 16.869 -7.462 3.068 1.00 55.97 83 LYS A O 1
ATOM 671 N N . LEU A 1 84 ? 16.292 -7.892 0.944 1.00 53.22 84 LEU A N 1
ATOM 672 C CA . LEU A 1 84 ? 15.487 -9.079 1.205 1.00 53.22 84 LEU A CA 1
ATOM 673 C C . LEU A 1 84 ? 16.435 -10.199 1.673 1.00 53.22 84 LEU A C 1
ATOM 675 O O . LEU A 1 84 ? 17.272 -10.631 0.874 1.00 53.22 84 LEU A O 1
ATOM 679 N N . PRO A 1 85 ? 16.337 -10.676 2.930 1.00 53.25 85 PRO A N 1
ATOM 680 C CA . PRO A 1 85 ? 17.293 -11.636 3.495 1.00 53.25 85 PRO A CA 1
ATOM 681 C C . PRO A 1 85 ? 17.401 -12.932 2.679 1.00 53.25 85 PRO A C 1
ATOM 683 O O . PRO A 1 85 ? 18.463 -13.537 2.589 1.00 53.25 85 PRO A O 1
ATOM 686 N N . TRP A 1 86 ? 16.312 -13.326 2.017 1.00 57.19 86 TRP A N 1
ATOM 687 C CA . TRP A 1 86 ? 16.202 -14.566 1.250 1.00 57.19 86 TRP A CA 1
ATOM 688 C C . TRP A 1 86 ? 16.847 -14.516 -0.144 1.00 57.19 86 TRP A C 1
ATOM 690 O O . TRP A 1 86 ? 17.110 -15.568 -0.718 1.00 57.19 86 TRP A O 1
ATOM 700 N N . LYS A 1 87 ? 17.174 -13.332 -0.689 1.00 53.19 87 LYS A N 1
ATOM 701 C CA . LYS A 1 87 ? 17.904 -13.236 -1.972 1.00 53.19 87 LYS A CA 1
ATOM 702 C C . LYS A 1 87 ? 19.398 -13.577 -1.854 1.00 53.19 87 LYS A C 1
ATOM 704 O O . LYS A 1 87 ? 20.051 -13.724 -2.879 1.00 53.19 87 LYS A O 1
ATOM 709 N N . GLN A 1 88 ? 19.942 -13.705 -0.641 1.00 49.81 88 GLN A N 1
ATOM 710 C CA . GLN A 1 88 ? 21.352 -14.067 -0.415 1.00 49.81 88 GLN A CA 1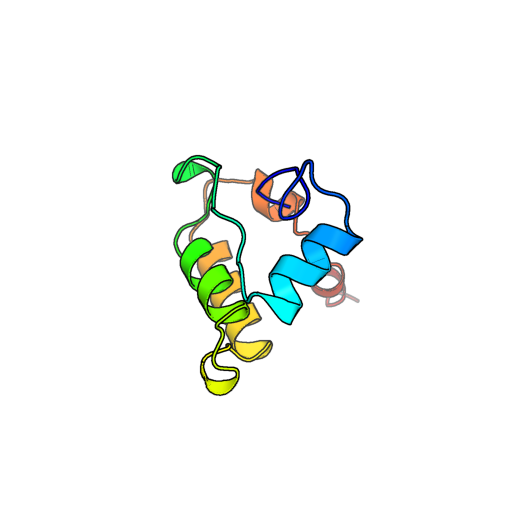
ATOM 711 C C . GLN A 1 88 ? 21.564 -15.576 -0.199 1.00 49.81 88 GLN A C 1
ATOM 713 O O . GLN A 1 88 ? 22.701 -16.032 -0.167 1.00 49.81 88 GLN A O 1
ATOM 718 N N . ALA A 1 89 ? 20.492 -16.363 -0.077 1.00 50.38 89 ALA A N 1
ATOM 719 C CA . ALA A 1 89 ? 20.573 -17.766 0.331 1.00 50.38 89 ALA A CA 1
ATOM 720 C C . ALA A 1 89 ? 20.835 -18.769 -0.815 1.00 50.38 89 ALA A C 1
ATOM 722 O O . ALA A 1 89 ? 20.795 -19.967 -0.571 1.00 50.38 89 ALA A O 1
ATOM 723 N N . VAL A 1 90 ? 21.106 -18.318 -2.048 1.00 50.53 90 VAL A N 1
ATOM 724 C CA . VAL A 1 90 ? 21.241 -19.205 -3.233 1.00 50.53 90 VAL A CA 1
ATOM 725 C C . VAL A 1 90 ? 22.705 -19.440 -3.651 1.00 50.53 90 VAL A C 1
ATOM 727 O O . VAL A 1 90 ? 22.981 -20.017 -4.694 1.00 50.53 90 VAL A O 1
ATOM 730 N N . HIS A 1 91 ? 23.672 -19.040 -2.822 1.00 42.62 91 HIS A N 1
ATOM 731 C CA . HIS A 1 91 ? 25.082 -19.390 -3.017 1.00 42.62 91 HIS A CA 1
ATOM 732 C C . HIS A 1 91 ? 25.639 -20.099 -1.780 1.00 42.62 91 HIS A C 1
ATOM 734 O O . HIS A 1 91 ? 26.418 -19.525 -1.018 1.00 42.62 91 HIS A O 1
ATOM 740 N N . LYS A 1 92 ? 25.222 -21.348 -1.579 1.00 39.19 92 LYS A N 1
ATOM 741 C CA . LYS A 1 92 ? 26.012 -22.376 -0.899 1.00 39.19 92 LYS A CA 1
ATOM 742 C C . LYS A 1 92 ? 25.770 -23.714 -1.569 1.00 39.19 92 LYS A C 1
ATOM 744 O O . LYS A 1 92 ? 24.590 -23.986 -1.877 1.00 39.19 92 LYS A O 1
#

Sequence (92 aa):
MIEGSPAFHPKPQEEAAKMICSEGLRPLFKNKPKSYPEGVKELIQECWDPTPSIRPTFSDIIERLNKISASCSKQTRWRDNFKLPWKQAVHK

=== Feature glossary ===
A reading guide for the features in this record.

Start from the sequence.

  · This is the polypeptide sequence — one letter per residue, N-terminus first. Length ranges from a few dozen residues for small domains to over a thousand for large multi-domain proteins.

Fold it, and you get atomic coordinates and the backbone conformation that goes with them.

  · Structure coordinates are given as an mmCIF _atom_site loop: one row per atom with element, residue name, chain id, sequence number, and x/y/z position in Å. Only the four main-chain atoms per residue are included here; side chains are omitted to keep the record compact.

  · Backbone dihedral angles. Every residue except chain termini has a φ (preceding-C → N → Cα → C) and a ψ (N → Cα → C → next-N). They are reported in degrees following the IUPAC sign convention. Secondary structure is essentially a statement about which (φ, ψ) basin each residue occupies.

  · The SS8 string is DSSP's per-residue secondary-structure call. α-helix (H) means an i→i+4 H-bond ladder; β-strand (E) means the residue participates in a β-sheet; 3₁₀ (G) and π (I) are tighter and wider helices; T/S are turns/bends; '-' is loop.

  · SS3 is a coarse helix/strand/coil call (letters a/b/c) made by the P-SEA algorithm from inter-Cα distances and dihedrals. It is less detailed than DSSP but needs only Cα positions.

Summarize the fold with a handful of shape descriptors and a per-residue structural alphabet.

  · Radius of gyration (R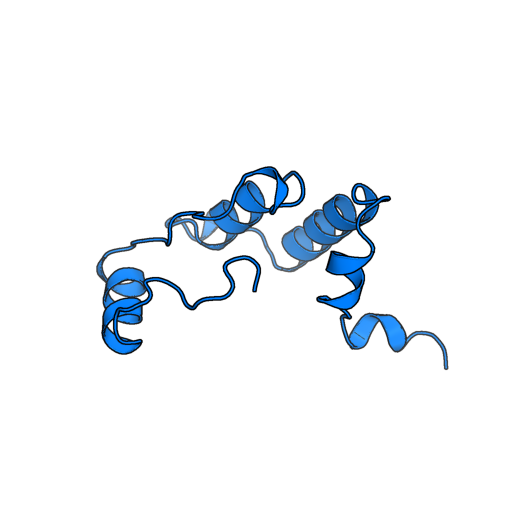g) is the root-mean-square distance of Cα atoms from their centroid — a single number for overall size and compactness. A globular domain of N residues has Rg ≈ 2.2·N^0.38 Å; an extended or disordered chain has a much larger Rg. The Cα contact count is the number of residue pairs whose Cα atoms are within 8 Å and are more than four positions apart in sequence — a standard proxy for tertiary packing density. The bounding box is the smalles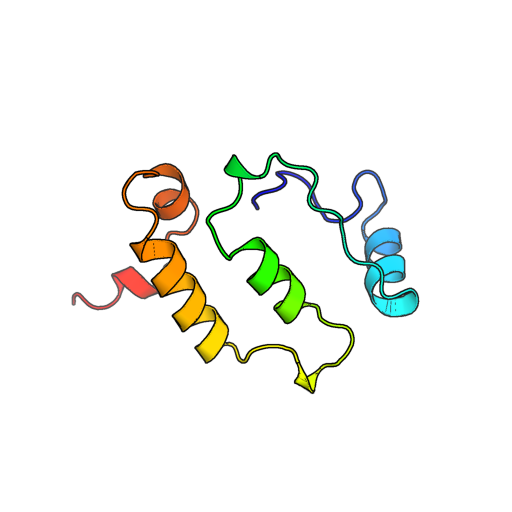t axis-aligned box enclosing all Cα atoms.

  · The Foldseek 3Di string encodes local tertiary geometry as a 20-letter alphabet — one character per residue — derived from the relative positions of nearby Cα atoms. Unlike the amino-acid sequence, 3Di is a direct function of the 3D structure, so two proteins with the same fold have similar 3Di strings even at low sequence identity.

  · Solvent-accessible surface area (SASA) is the area in Å² traced out by the centre of a 1.4 Å probe sphere (a water molecule) rolled over the protein's van der Waals surface (Shrake–Rupley / Lee–Richards construction). Buried residues have near-zero SASA; fully exposed residues can exceed 200 Å². The total SASA scales roughly with the number of surface residues.

Ask how reliable the model is.

  · pLDDT (predicted Local Distance Difference Test) is AlphaFold's per-residue confidence score, ranging from 0 to 100. Values above 90 indicate high confidence (typically well-packed cores); 70–90 is confident; 50–70 low confidence; below 50 usually means the region is disordered or the prediction is unreliable there. AlphaFold stores pLDDT in the mmCIF B-factor column.

  · B-factor (Debye–Waller factor) reflects atomic displacement in the crystal lattice. It is an experimental observable (units Å²), not a prediction; low values mean the atom is pinned down, high values mean it moves or is heterogeneous across the crystal.

  · Predicted Aligned Error (PAE) is an AlphaFold confidence matrix: entry (i, j) is the expected error in the position of residue j, in ångströms, when the prediction is superimposed on the true structure at residue i. Low PAE within a block of residues means that block is internally rigid and well-predicted; high PAE between two blocks means their relative placement is uncertain even if each block individually is confident.

Place it in context: what it resembles, what it is annotated as, and how it looks.

  · Nearest PDB neighbors are the top structural matches found by Foldseek when searching this structure against the entire Protein Data Bank. Each hit reports a TM-score (0 to 1; >0.5 almost always implies the same fold) and an E-value. These are *structural* homologs — they may share no detectable sequence similarity.

  · Functional annotations link the protein to curated databases. InterPro entries identify conserved domains and families by matching the sequence against member-database signatures (Pfam, PROSITE, CDD, …). Gene Ontology (GO) terms describe molecular function, biological process, and cellular component in a controlled vocabulary. CATH places the structure in a hierarchical fold classification (Class/Architecture/Topology/Homologous-superfamily). The organism is the source species.

  · Three diagnostic plots accompany the record. The Cα contact map visualizes the tertiary structure as a 2D adjacency matrix (8 Å cutoff, sequence-local contacts suppressed). The Ramachandran plot shows the distribution of backbone (φ, ψ) torsions, with points in the α and β basins reflecting secondary structure content. The PAE plot shows AlphaFold's inter-residue confidence as a color matrix.

  · Six rendered views show the 3D structure from the faces of a cube — i.e. along ±x, ±y, ±z. Rendering representation is drawn randomly per protein from cartoon (secondary-structure ribbons), sticks (backbone bonds), or molecular surface; coloring is either N→C rainbow (blue at the N-terminus through red at the C-terminus) or one color per chain.